Protein AF-A0A2E8B6B1-F1 (afdb_monomer)

Sequence (152 aa):
MATFRFRLESALKVRQEKRDLRRKELARAYEDEKTLEHEKQKLHQQRLKLKSHVQQRVQPGSIDAHVLLSARQHDLLLQSEQQLLDSKAQQLQEEIERRRNALREADSKVQMLEKLEQRQRLQHRRRLTKREVQMLDDMTASRQNNLITDSR

Solvent-accessible surface area (backbone atoms only — not comparable to full-atom values): 8345 Å² total; per-residue (Å²): 132,90,78,90,76,66,92,55,51,70,59,47,52,57,39,48,52,53,30,52,50,38,51,51,54,46,52,50,50,52,54,52,49,54,50,52,52,51,51,52,51,51,51,52,51,50,52,52,52,52,53,51,52,51,57,73,63,53,48,97,93,52,77,58,64,67,62,54,51,54,50,50,55,50,51,52,52,53,49,54,51,49,52,51,54,50,52,52,49,53,55,48,50,54,48,47,52,53,43,51,53,54,32,54,54,34,49,52,58,40,51,53,48,53,52,50,48,53,51,51,53,51,52,50,51,52,52,50,53,52,52,54,50,52,54,51,52,53,51,52,53,53,52,53,52,51,57,60,59,73,72,109

Foldseek 3Di:
DDDDDDPCPVVLVVLVVVLVVLVVVLVVLVVVLVVLVVVLVVLVVVLVVLVVVLVVQDDPPDDDPVSVVVSVVVVVVSVVVNVVSVVVNVVSVVVSVVSVVVSVVSVVVSVVSVVVSVVSVVVVVVVVVVVVVVVVVVVVVVVVVVVVVVVD

Secondary structure (DSSP, 8-state):
-PPP--TTHHHHHHHHHHHHHHHHHHHHHHHHHHHHHHHHHHHHHHHHHHHHHHHHH-BTTB--HHHHHHHHHHHHHHHHHHHHHHHHHHHHHHHHHHHHHHHHHHHHHHHHHHHHHHHHHHHHHHHHHHHHHHHHHHHHHHHHHHHHHTT-

Mean predicted aligned error: 9.03 Å

Nearest PDB structures (foldseek):
  7n6g-assembly1_3I  TM=6.646E-01  e=1.933E+00  Chlamydomonas reinhardtii
  5xg2-assembly1_A  TM=5.130E-01  e=1.060E+00  Pyrococcus yayanosii CH1
  8i7o-assembly1_B3  TM=6.245E-01  e=3.128E+00  Mus musculus
  6z6o-assembly1_D  TM=4.734E-01  e=1.714E+00  Saccharomyces cerevisiae S288C

pLDDT: mean 88.0, std 10.45, range [45.81, 96.25]

Structure (mmCIF, N/CA/C/O backbone):
data_AF-A0A2E8B6B1-F1
#
_entry.id   AF-A0A2E8B6B1-F1
#
loop_
_atom_site.group_PDB
_atom_site.id
_atom_site.type_symbol
_atom_site.label_atom_id
_atom_site.label_alt_id
_atom_site.label_comp_id
_atom_site.label_asym_id
_atom_site.label_entity_id
_atom_site.label_seq_id
_atom_site.pdbx_PDB_ins_code
_atom_site.Cartn_x
_atom_site.Cartn_y
_atom_site.Cartn_z
_atom_site.occupancy
_atom_site.B_iso_or_equiv
_atom_site.auth_seq_id
_atom_site.auth_comp_id
_atom_site.auth_asym_id
_atom_site.auth_atom_id
_atom_site.pdbx_PDB_model_num
ATOM 1 N N . MET A 1 1 ? 31.747 -11.085 -33.204 1.00 55.12 1 MET A N 1
ATOM 2 C CA . MET A 1 1 ? 30.374 -10.550 -33.362 1.00 55.12 1 MET A CA 1
ATOM 3 C C . MET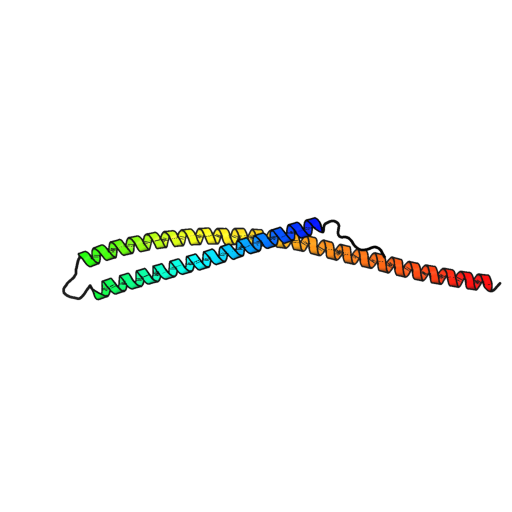 A 1 1 ? 30.121 -9.513 -32.282 1.00 55.12 1 MET A C 1
ATOM 5 O O . MET A 1 1 ? 30.427 -9.790 -31.132 1.00 55.12 1 MET A O 1
ATOM 9 N N . ALA A 1 2 ? 29.666 -8.307 -32.630 1.00 65.62 2 ALA A N 1
ATOM 10 C CA . ALA A 1 2 ? 29.508 -7.233 -31.647 1.00 65.62 2 ALA A CA 1
ATOM 11 C C . ALA A 1 2 ? 28.373 -7.554 -30.657 1.00 65.62 2 ALA A C 1
ATOM 13 O O . ALA A 1 2 ? 27.244 -7.811 -31.072 1.00 65.62 2 ALA A O 1
ATOM 14 N N . THR A 1 3 ? 28.665 -7.545 -29.356 1.00 79.25 3 THR A N 1
ATOM 15 C CA . THR A 1 3 ? 27.676 -7.788 -28.297 1.00 79.25 3 THR A CA 1
ATOM 16 C C . THR A 1 3 ? 26.759 -6.573 -28.142 1.00 79.25 3 THR A C 1
ATOM 18 O O . THR A 1 3 ? 27.233 -5.442 -28.032 1.00 79.25 3 THR A O 1
ATOM 21 N N . PHE A 1 4 ? 25.442 -6.789 -28.113 1.00 84.00 4 PHE A N 1
ATOM 22 C CA . PHE A 1 4 ? 24.476 -5.717 -27.861 1.00 84.00 4 PHE A CA 1
ATOM 23 C C . PHE A 1 4 ? 24.631 -5.184 -26.429 1.00 84.00 4 PHE A C 1
ATOM 25 O O . PHE A 1 4 ? 24.627 -5.965 -25.481 1.00 84.00 4 PHE A O 1
ATOM 32 N N . ARG A 1 5 ? 24.733 -3.860 -26.270 1.00 84.88 5 ARG A N 1
ATOM 33 C CA . ARG A 1 5 ? 24.731 -3.182 -24.966 1.00 84.88 5 ARG A CA 1
ATOM 34 C C . ARG A 1 5 ? 23.649 -2.113 -24.945 1.00 84.88 5 ARG A C 1
ATOM 36 O O . ARG A 1 5 ? 23.657 -1.209 -25.784 1.00 84.88 5 ARG A O 1
ATOM 43 N N . PHE A 1 6 ? 22.742 -2.200 -23.979 1.00 88.88 6 PHE A N 1
ATOM 44 C CA . PHE A 1 6 ? 21.703 -1.199 -23.789 1.00 88.88 6 PHE A CA 1
ATOM 45 C C . PHE A 1 6 ? 22.249 -0.033 -22.961 1.00 88.88 6 PHE A C 1
ATOM 47 O O . PHE A 1 6 ? 22.589 -0.180 -21.793 1.00 88.88 6 PHE A O 1
ATOM 54 N N . ARG A 1 7 ? 22.332 1.160 -23.561 1.00 88.88 7 ARG A N 1
ATOM 55 C CA . ARG A 1 7 ? 22.944 2.338 -22.912 1.00 88.88 7 ARG A CA 1
ATOM 56 C C . ARG A 1 7 ? 22.214 2.802 -21.646 1.00 88.88 7 ARG A C 1
ATOM 58 O O . ARG A 1 7 ? 22.805 3.506 -20.839 1.00 88.88 7 ARG A O 1
ATOM 65 N N . LEU A 1 8 ? 20.945 2.427 -21.483 1.00 92.00 8 LEU A N 1
ATOM 66 C CA . LEU A 1 8 ? 20.109 2.808 -20.342 1.00 92.00 8 LEU A CA 1
ATOM 67 C C . LEU A 1 8 ? 19.899 1.653 -19.352 1.00 92.00 8 LEU A C 1
ATOM 69 O O . LEU A 1 8 ? 18.980 1.713 -18.540 1.00 92.00 8 LEU A O 1
ATOM 73 N N . GLU A 1 9 ? 20.738 0.615 -19.387 1.00 90.88 9 GLU A N 1
ATOM 74 C CA . GLU A 1 9 ? 20.619 -0.540 -18.487 1.00 90.88 9 GLU A CA 1
ATOM 75 C C . GLU A 1 9 ? 20.689 -0.134 -17.007 1.00 90.88 9 GLU A C 1
ATOM 77 O O . GLU A 1 9 ? 19.837 -0.530 -16.214 1.00 90.88 9 GLU A O 1
ATOM 82 N N . SER A 1 10 ? 21.638 0.729 -16.629 1.00 91.69 10 SER A N 1
ATOM 83 C CA . SER A 1 10 ? 21.743 1.229 -15.250 1.00 91.69 10 SER A CA 1
ATOM 84 C C . SER A 1 10 ? 20.498 2.014 -14.827 1.00 91.69 10 SER A C 1
ATOM 86 O O . SER A 1 10 ? 20.021 1.877 -13.704 1.00 91.69 10 SER A O 1
ATOM 88 N N . ALA A 1 11 ? 19.926 2.805 -15.741 1.00 91.81 11 ALA A N 1
ATOM 89 C CA . ALA A 1 11 ? 18.695 3.542 -15.476 1.00 91.81 11 ALA A CA 1
ATOM 90 C C . ALA A 1 11 ? 17.491 2.599 -15.318 1.00 91.81 11 ALA A C 1
ATOM 92 O O . ALA A 1 11 ? 16.642 2.844 -14.462 1.00 91.81 11 ALA A O 1
ATOM 93 N N . LEU A 1 12 ? 17.425 1.518 -16.102 1.00 92.44 12 LEU A N 1
ATOM 94 C CA . LEU A 1 12 ? 16.396 0.486 -15.977 1.00 92.44 12 LEU A CA 1
ATOM 95 C C . LEU A 1 12 ? 16.474 -0.214 -14.613 1.00 92.44 12 LEU A C 1
ATOM 97 O O . LEU A 1 12 ? 15.452 -0.297 -13.933 1.00 92.44 12 LEU A O 1
ATOM 101 N N . LYS A 1 13 ? 17.673 -0.618 -14.171 1.00 93.75 13 LYS A N 1
ATOM 102 C CA . LYS A 1 13 ? 17.885 -1.253 -12.855 1.00 93.75 13 LYS A CA 1
ATOM 103 C C . LYS A 1 13 ? 17.408 -0.367 -11.705 1.00 93.75 13 LYS A C 1
ATOM 105 O O . LYS A 1 13 ? 16.561 -0.782 -10.923 1.00 93.75 13 LYS A O 1
ATOM 110 N N . VAL A 1 14 ? 17.828 0.900 -11.678 1.00 94.69 14 VAL A N 1
ATOM 111 C CA . VAL A 1 14 ? 17.388 1.863 -10.647 1.00 94.69 14 VAL A CA 1
ATOM 112 C C . VAL A 1 14 ? 15.864 2.045 -10.650 1.00 94.69 14 VAL A C 1
ATOM 114 O O . VAL A 1 14 ? 15.241 2.242 -9.606 1.00 94.69 14 VAL A O 1
ATOM 117 N N . ARG A 1 15 ? 15.219 2.006 -11.822 1.00 93.06 15 ARG A N 1
ATOM 118 C CA . ARG A 1 15 ? 13.755 2.122 -11.926 1.00 93.06 15 ARG A CA 1
ATOM 119 C C . ARG A 1 15 ? 13.044 0.863 -11.428 1.00 93.06 15 ARG A C 1
ATOM 121 O O . ARG A 1 15 ? 12.016 0.999 -10.768 1.00 93.06 15 ARG A O 1
ATOM 128 N N . GLN A 1 16 ? 13.588 -0.319 -11.708 1.00 93.94 16 GLN A N 1
ATOM 129 C CA . GLN A 1 16 ? 13.080 -1.594 -11.198 1.00 93.94 16 GLN A CA 1
ATOM 130 C C . GLN A 1 16 ? 13.191 -1.658 -9.671 1.00 93.94 16 GLN A C 1
ATOM 132 O O . GLN A 1 16 ? 12.197 -1.937 -9.010 1.00 93.94 16 GLN A O 1
ATOM 137 N N . GLU A 1 17 ? 14.331 -1.266 -9.103 1.00 94.75 17 GLU A N 1
ATOM 138 C CA . GLU A 1 17 ? 14.512 -1.178 -7.648 1.00 94.75 17 GLU A CA 1
ATOM 139 C C . GLU A 1 17 ? 13.506 -0.220 -7.000 1.00 94.75 17 GLU A C 1
ATOM 141 O O . GLU A 1 17 ? 12.874 -0.554 -5.998 1.00 94.75 17 GLU A O 1
ATOM 146 N N . LYS A 1 18 ? 13.291 0.961 -7.599 1.00 92.81 18 LYS A N 1
ATOM 147 C CA . LYS A 1 18 ? 12.283 1.919 -7.117 1.00 92.81 18 LYS A CA 1
ATOM 148 C C . LYS A 1 18 ? 10.873 1.338 -7.160 1.00 92.81 18 LYS A C 1
ATOM 150 O O . LYS A 1 18 ? 10.120 1.523 -6.209 1.00 92.81 18 LYS A O 1
ATOM 155 N N . ARG A 1 19 ? 10.502 0.644 -8.239 1.00 95.25 19 ARG A N 1
ATOM 156 C CA . ARG A 1 19 ? 9.214 -0.058 -8.342 1.00 95.25 19 ARG A CA 1
ATOM 157 C C . ARG A 1 19 ? 9.084 -1.107 -7.240 1.00 95.25 19 ARG A C 1
ATOM 159 O O . ARG A 1 19 ? 8.053 -1.163 -6.577 1.00 95.25 19 ARG A O 1
ATOM 166 N N . ASP A 1 20 ? 10.118 -1.907 -7.024 1.00 95.94 20 ASP A N 1
ATOM 167 C CA . ASP A 1 20 ? 10.093 -2.988 -6.041 1.00 95.94 20 ASP A CA 1
ATOM 168 C C . ASP A 1 20 ? 10.016 -2.442 -4.607 1.00 95.94 20 ASP A C 1
ATOM 170 O O . ASP A 1 20 ? 9.294 -2.996 -3.777 1.00 95.94 20 ASP A O 1
ATOM 174 N N . LEU A 1 21 ? 10.654 -1.301 -4.326 1.00 94.50 21 LEU A N 1
ATOM 175 C CA . LEU A 1 21 ? 10.472 -0.571 -3.070 1.00 94.50 21 LEU A CA 1
ATOM 176 C C . LEU A 1 21 ? 9.011 -0.133 -2.884 1.00 94.50 21 LEU A C 1
ATOM 178 O O . LEU A 1 21 ? 8.427 -0.410 -1.839 1.00 94.50 21 LEU A O 1
ATOM 182 N N . ARG A 1 22 ? 8.386 0.467 -3.908 1.00 93.62 22 ARG A N 1
ATOM 183 C CA . ARG A 1 22 ? 6.965 0.865 -3.847 1.00 93.62 22 ARG A CA 1
ATOM 184 C C . ARG A 1 22 ? 6.029 -0.325 -3.649 1.00 93.62 22 ARG A C 1
ATOM 186 O O . ARG A 1 22 ? 5.047 -0.207 -2.923 1.00 93.62 22 ARG A O 1
ATOM 193 N N . ARG A 1 23 ? 6.338 -1.483 -4.243 1.00 95.06 23 ARG A N 1
ATOM 194 C CA . ARG A 1 23 ? 5.585 -2.727 -4.004 1.00 95.06 23 ARG A CA 1
ATOM 195 C C . ARG A 1 23 ? 5.671 -3.163 -2.545 1.00 95.06 23 ARG A C 1
ATOM 197 O O . ARG A 1 23 ? 4.647 -3.516 -1.971 1.00 95.06 23 ARG A O 1
ATOM 204 N N . LYS A 1 24 ? 6.861 -3.102 -1.939 1.00 96.25 24 LYS A N 1
ATOM 205 C CA . LYS A 1 24 ? 7.053 -3.428 -0.516 1.00 96.25 24 LYS A CA 1
ATOM 206 C C . LYS A 1 24 ? 6.307 -2.458 0.401 1.00 96.25 24 LYS A C 1
ATOM 208 O O . LYS A 1 24 ? 5.662 -2.898 1.343 1.00 96.25 24 LYS A O 1
ATOM 213 N N . GLU A 1 25 ? 6.367 -1.158 0.121 1.00 93.25 25 GLU A N 1
ATOM 214 C CA . GLU A 1 25 ? 5.626 -0.139 0.880 1.00 93.25 25 GLU A CA 1
ATOM 215 C C . GLU A 1 25 ? 4.110 -0.352 0.797 1.00 93.25 25 GLU A C 1
ATOM 217 O O . GLU A 1 25 ? 3.417 -0.263 1.806 1.00 93.25 25 GLU A O 1
ATOM 222 N N . LEU A 1 26 ? 3.594 -0.673 -0.394 1.00 95.56 26 LEU A N 1
ATOM 223 C CA . LEU A 1 26 ? 2.178 -0.974 -0.580 1.00 95.56 26 LEU A CA 1
ATOM 224 C C . LEU A 1 26 ? 1.767 -2.264 0.146 1.00 95.56 26 LEU A C 1
ATOM 226 O O . LEU A 1 26 ? 0.701 -2.306 0.747 1.00 95.56 26 LEU A O 1
ATOM 230 N N . ALA A 1 27 ? 2.612 -3.298 0.121 1.00 95.75 27 ALA A N 1
ATOM 231 C CA . ALA A 1 27 ? 2.356 -4.539 0.846 1.00 95.75 27 ALA A CA 1
ATOM 232 C C . ALA A 1 27 ? 2.251 -4.305 2.361 1.00 95.75 27 ALA A C 1
ATOM 234 O O . ALA A 1 27 ? 1.288 -4.758 2.970 1.00 95.75 27 ALA A O 1
ATOM 235 N N . ARG A 1 28 ? 3.176 -3.525 2.940 1.00 94.94 28 ARG A N 1
ATOM 236 C CA . ARG A 1 28 ? 3.121 -3.128 4.358 1.00 94.94 28 ARG A CA 1
ATOM 237 C C . ARG A 1 28 ? 1.831 -2.383 4.695 1.00 94.94 28 ARG A C 1
ATOM 239 O O . ARG A 1 28 ? 1.185 -2.702 5.678 1.00 94.94 28 ARG A O 1
ATOM 246 N N . ALA A 1 29 ? 1.401 -1.469 3.823 1.00 94.69 29 ALA A N 1
ATOM 247 C CA . ALA A 1 29 ? 0.140 -0.748 3.996 1.00 94.69 29 ALA A CA 1
ATOM 248 C C . ALA A 1 29 ? -1.074 -1.689 4.133 1.00 94.69 29 ALA A C 1
ATOM 250 O O . ALA A 1 29 ? -1.960 -1.440 4.944 1.00 94.69 29 ALA A O 1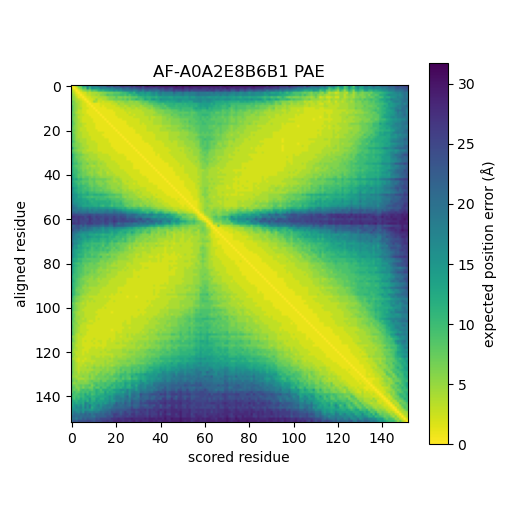
ATOM 251 N N . TYR A 1 30 ? -1.110 -2.783 3.362 1.00 94.38 30 TYR A N 1
ATOM 252 C CA . TYR A 1 30 ? -2.169 -3.792 3.485 1.00 94.38 30 TYR A CA 1
ATOM 253 C C . TYR A 1 30 ? -2.062 -4.635 4.749 1.00 94.38 30 TYR A C 1
ATOM 255 O O . TYR A 1 30 ? -3.075 -5.101 5.264 1.00 94.38 30 TYR A O 1
ATOM 263 N N . GLU A 1 31 ? -0.851 -4.894 5.232 1.00 96.25 31 GLU A N 1
ATOM 264 C CA . GLU A 1 31 ? -0.656 -5.580 6.510 1.00 96.25 31 GLU A CA 1
ATOM 265 C C . GLU A 1 31 ? -1.174 -4.716 7.667 1.00 96.25 31 GLU A C 1
ATOM 267 O O . GLU A 1 31 ? -1.894 -5.218 8.536 1.00 96.25 31 GLU A O 1
ATOM 272 N N . ASP A 1 32 ? -0.906 -3.410 7.619 1.00 94.00 32 ASP A N 1
ATOM 273 C CA . ASP A 1 32 ? -1.434 -2.436 8.574 1.00 94.00 32 ASP A CA 1
ATOM 274 C C . ASP A 1 32 ? -2.973 -2.375 8.510 1.00 94.00 32 ASP A C 1
ATOM 276 O O . ASP A 1 32 ? -3.637 -2.398 9.546 1.00 94.00 32 ASP A O 1
ATOM 280 N N . GLU A 1 33 ? -3.560 -2.392 7.306 1.00 94.75 33 GLU A N 1
ATOM 281 C CA . GLU A 1 33 ? -5.019 -2.388 7.106 1.00 94.75 33 GLU A CA 1
ATOM 282 C C . GLU A 1 33 ? -5.675 -3.626 7.723 1.00 94.75 33 GLU A C 1
ATOM 284 O O . GLU A 1 33 ? -6.662 -3.518 8.451 1.00 94.75 33 GLU A O 1
ATOM 289 N N . LYS A 1 34 ? -5.095 -4.809 7.496 1.00 95.44 34 LYS A N 1
ATOM 290 C CA . LYS A 1 34 ? -5.577 -6.057 8.103 1.00 95.44 34 LYS A CA 1
ATOM 291 C C . LYS A 1 34 ? -5.495 -6.024 9.624 1.00 95.44 34 LYS A C 1
ATOM 293 O O . LYS A 1 34 ? -6.387 -6.538 10.297 1.00 95.44 34 LYS A O 1
ATOM 298 N N . THR A 1 35 ? -4.425 -5.445 10.160 1.00 95.62 35 THR A N 1
ATOM 299 C CA . THR A 1 35 ? -4.239 -5.312 11.608 1.00 95.62 35 THR A CA 1
ATOM 300 C C . THR A 1 35 ? -5.310 -4.399 12.198 1.00 95.62 35 THR A C 1
ATOM 302 O O . THR A 1 35 ? -5.961 -4.768 13.175 1.00 95.62 35 THR A O 1
ATOM 305 N N . LEU A 1 36 ? -5.572 -3.265 11.549 1.00 94.94 36 LEU A N 1
ATOM 306 C CA . LEU A 1 36 ? -6.606 -2.322 11.961 1.00 94.94 36 LEU A CA 1
ATOM 307 C C . LEU A 1 36 ? -8.015 -2.930 11.883 1.00 94.94 36 LEU A C 1
ATOM 309 O O . LEU A 1 36 ? -8.827 -2.750 12.788 1.00 94.94 36 LEU A O 1
ATOM 313 N N . GLU A 1 37 ? -8.308 -3.693 10.831 1.00 94.06 37 GLU A N 1
ATOM 314 C CA . GLU A 1 37 ? -9.577 -4.412 10.694 1.00 94.06 37 GLU A CA 1
ATOM 315 C C . GLU A 1 37 ? -9.762 -5.442 11.820 1.00 94.06 37 GLU A C 1
ATOM 317 O O . GLU A 1 37 ? -10.839 -5.567 12.407 1.00 94.06 37 GLU A O 1
ATOM 322 N N . HIS A 1 38 ? -8.689 -6.135 12.202 1.00 95.38 38 HIS A N 1
ATOM 323 C CA . HIS A 1 38 ? -8.720 -7.057 13.330 1.00 95.38 38 HIS A CA 1
ATOM 324 C C . HIS A 1 38 ? -8.983 -6.347 14.672 1.00 95.38 38 HIS A C 1
ATOM 326 O O . HIS A 1 38 ? -9.719 -6.869 15.516 1.00 95.38 38 HIS A O 1
ATOM 332 N N . GLU A 1 39 ? -8.429 -5.150 14.879 1.00 94.06 39 GLU A N 1
ATOM 333 C CA . GLU A 1 39 ? -8.722 -4.314 16.052 1.00 94.06 39 GLU A CA 1
ATOM 334 C C . GLU A 1 39 ? -10.193 -3.882 16.093 1.00 94.06 39 GLU A C 1
ATOM 336 O O . GLU A 1 39 ? -10.850 -4.037 17.127 1.00 94.06 39 GLU A O 1
ATOM 341 N N . LYS A 1 40 ? -10.756 -3.448 14.959 1.00 93.12 40 LYS A N 1
ATOM 342 C CA . LYS A 1 40 ? -12.187 -3.114 14.854 1.00 93.12 40 LYS A CA 1
ATOM 343 C C . LYS A 1 40 ? -13.081 -4.301 15.199 1.00 93.12 40 LYS A C 1
ATOM 345 O O . LYS A 1 40 ? -14.056 -4.156 15.937 1.00 93.12 40 LYS A O 1
ATOM 350 N N . GLN A 1 41 ? -12.737 -5.494 14.722 1.00 94.31 41 GLN A N 1
ATOM 351 C CA . GLN A 1 41 ? -13.482 -6.713 15.040 1.00 94.31 41 GLN A CA 1
ATOM 352 C C . GLN A 1 41 ? -13.424 -7.054 16.532 1.00 94.31 41 GLN A C 1
ATOM 354 O O . GLN A 1 41 ? -14.447 -7.416 17.119 1.00 94.31 41 GLN A O 1
ATOM 359 N N . LYS A 1 42 ? -12.259 -6.900 17.175 1.00 94.69 42 LYS A N 1
ATOM 360 C CA . LYS A 1 42 ? -12.123 -7.075 18.630 1.00 94.69 42 LYS A CA 1
ATOM 361 C C . LYS A 1 42 ? -13.004 -6.096 19.397 1.00 94.69 42 LYS A C 1
ATOM 363 O O . LYS A 1 42 ? -13.716 -6.519 20.309 1.00 94.69 42 LYS A O 1
ATOM 368 N N . LEU A 1 43 ? -13.003 -4.825 19.008 1.00 94.00 43 LEU A N 1
ATOM 369 C CA . LEU A 1 43 ? -13.831 -3.807 19.646 1.00 94.00 43 LEU A CA 1
ATOM 370 C C . LEU A 1 43 ? -15.323 -4.102 19.458 1.00 94.00 43 LEU A C 1
ATOM 372 O O . LEU A 1 43 ? -16.107 -4.038 20.408 1.00 94.00 43 LEU A O 1
ATOM 376 N N . HIS A 1 44 ? -15.725 -4.528 18.260 1.00 91.88 44 HIS A N 1
ATOM 377 C CA . HIS A 1 44 ? -17.096 -4.957 18.000 1.00 91.88 44 HIS A CA 1
ATOM 378 C C . HIS A 1 44 ? -17.517 -6.114 18.922 1.00 91.88 44 HIS A C 1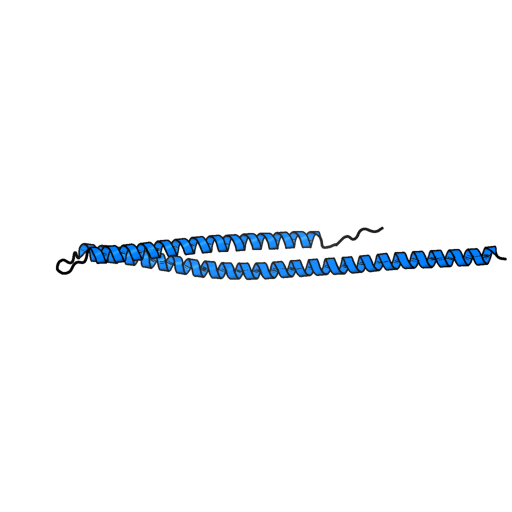
ATOM 380 O O . HIS A 1 44 ? -18.582 -6.066 19.545 1.00 91.88 44 HIS A O 1
ATOM 386 N N . GLN A 1 45 ? -16.657 -7.122 19.090 1.00 93.44 45 GLN A N 1
ATOM 387 C CA . GLN A 1 45 ? -16.904 -8.223 20.022 1.00 93.44 45 GLN A CA 1
ATOM 388 C C . GLN A 1 45 ? -17.000 -7.750 21.480 1.00 93.44 45 GLN A C 1
ATOM 390 O O . GLN A 1 45 ? -17.848 -8.243 22.224 1.00 93.44 45 GLN A O 1
ATOM 395 N N . GLN A 1 46 ? -16.170 -6.794 21.906 1.00 92.19 46 GLN A N 1
ATOM 396 C CA . GLN A 1 46 ? -16.250 -6.209 23.250 1.00 92.19 46 GLN A CA 1
ATOM 397 C C . GLN A 1 46 ? -17.590 -5.499 23.481 1.00 92.19 46 GLN A C 1
ATOM 399 O O . GLN A 1 46 ? -18.215 -5.701 24.524 1.00 92.19 46 GLN A O 1
ATOM 404 N N . ARG A 1 47 ? -18.089 -4.747 22.492 1.00 90.44 47 ARG A N 1
ATOM 405 C CA . ARG A 1 47 ? -19.406 -4.093 22.571 1.00 90.44 47 ARG A CA 1
ATOM 406 C C . ARG A 1 47 ? -20.551 -5.098 22.673 1.00 90.44 47 ARG A C 1
ATOM 408 O O . ARG A 1 47 ? -21.459 -4.907 23.483 1.00 90.44 47 ARG A O 1
ATOM 415 N N . LEU A 1 48 ? -20.501 -6.189 21.906 1.00 91.19 48 LEU A N 1
ATOM 416 C CA . LEU A 1 48 ? -21.493 -7.266 22.003 1.00 91.19 48 LEU A CA 1
ATOM 417 C C . LEU A 1 48 ? -21.492 -7.912 23.395 1.00 91.19 48 LEU A C 1
ATOM 419 O O . LEU A 1 48 ? -22.560 -8.089 23.980 1.00 91.19 48 LEU A O 1
ATOM 423 N N . LYS A 1 49 ? -20.305 -8.189 23.954 1.00 91.56 49 LYS A N 1
ATOM 424 C CA . LYS A 1 49 ? -20.154 -8.734 25.315 1.00 91.56 49 LYS A CA 1
ATOM 425 C C . LYS A 1 49 ? -20.701 -7.788 26.382 1.00 91.56 49 LYS A C 1
ATOM 427 O O . LYS A 1 49 ? -21.374 -8.237 27.309 1.00 91.56 49 LYS A O 1
ATOM 432 N N . LEU A 1 50 ? -20.445 -6.486 26.251 1.00 89.12 50 LEU A N 1
ATOM 433 C CA . LEU A 1 50 ? -20.982 -5.479 27.166 1.00 89.12 50 LEU A CA 1
ATOM 434 C C . LEU A 1 50 ? -22.514 -5.473 27.125 1.00 89.12 50 LEU A C 1
ATOM 436 O O . LEU A 1 50 ? -23.161 -5.543 28.169 1.00 89.12 50 LEU A O 1
ATOM 440 N N . LYS A 1 51 ? -23.098 -5.471 25.922 1.00 88.25 51 LYS A N 1
ATOM 441 C CA . LYS A 1 51 ? -24.553 -5.497 25.733 1.00 88.25 51 LYS A CA 1
ATOM 442 C C . LYS A 1 51 ? -25.188 -6.750 26.341 1.00 88.25 51 LYS A C 1
ATOM 444 O O . LYS A 1 51 ? -26.181 -6.630 27.054 1.00 88.25 51 LYS A O 1
ATOM 449 N N . SER A 1 52 ? -24.607 -7.930 26.112 1.00 87.94 52 SER A N 1
ATOM 450 C CA . SER A 1 52 ? -25.108 -9.171 26.714 1.00 87.94 52 SER A CA 1
ATOM 451 C C . SER A 1 52 ? -24.988 -9.160 28.238 1.00 87.94 52 SER A C 1
ATOM 453 O O . SER A 1 52 ? -25.894 -9.624 28.924 1.00 87.94 52 SER A O 1
ATOM 455 N N . HIS A 1 53 ? -23.905 -8.594 28.784 1.00 86.75 53 HIS A N 1
ATOM 456 C CA . HIS A 1 53 ? -23.708 -8.511 30.230 1.00 86.75 53 HIS A CA 1
ATOM 457 C C . HIS A 1 53 ? -24.760 -7.628 30.909 1.00 86.75 53 HIS A C 1
ATOM 459 O O . HIS A 1 53 ? -25.309 -8.002 31.944 1.00 86.75 53 HIS A O 1
ATOM 465 N N . VAL A 1 54 ? -25.090 -6.486 30.299 1.00 86.06 54 VAL A N 1
ATOM 466 C CA . VAL A 1 54 ? -26.166 -5.606 30.780 1.00 86.06 54 VAL A CA 1
ATOM 467 C C . VAL A 1 54 ? -27.512 -6.319 30.723 1.00 86.06 54 VAL A C 1
ATOM 469 O O . VAL A 1 54 ? -28.239 -6.319 31.710 1.00 86.06 54 VAL A O 1
ATOM 472 N N . GLN A 1 55 ? -27.829 -6.975 29.603 1.00 84.56 55 GLN A N 1
ATOM 473 C CA . GLN A 1 55 ? -29.094 -7.701 29.443 1.00 84.56 55 GLN A CA 1
ATOM 474 C C . GLN A 1 55 ? -29.276 -8.816 30.481 1.00 84.56 55 GLN A C 1
ATOM 476 O O . GLN A 1 55 ? -30.382 -9.010 30.968 1.00 84.56 55 GLN A O 1
ATOM 481 N N . GLN A 1 56 ? -28.207 -9.522 30.855 1.00 84.25 56 GLN A N 1
ATOM 482 C CA . GLN A 1 56 ? -28.267 -10.568 31.883 1.00 84.25 56 GLN A CA 1
ATOM 483 C C . GLN A 1 56 ? -28.520 -10.020 33.294 1.00 84.25 56 GLN A C 1
ATOM 485 O O . GLN A 1 56 ? -29.120 -10.711 34.115 1.00 84.25 56 GLN A O 1
ATOM 490 N N . ARG A 1 57 ? -28.045 -8.804 33.591 1.00 80.56 57 ARG A N 1
ATOM 491 C CA . ARG A 1 57 ? -28.166 -8.189 34.923 1.00 80.56 57 ARG A CA 1
ATOM 492 C C . ARG A 1 57 ? -29.420 -7.342 35.109 1.00 80.56 57 ARG A C 1
ATOM 494 O O . ARG A 1 57 ? -29.792 -7.069 36.243 1.00 80.56 57 ARG A O 1
ATOM 501 N N . VAL A 1 58 ? -30.072 -6.937 34.023 1.00 76.25 58 VAL A N 1
ATOM 502 C CA . VAL A 1 58 ? -31.352 -6.226 34.063 1.00 76.25 58 VAL A CA 1
ATOM 503 C C . VAL A 1 58 ? -32.474 -7.261 33.982 1.00 76.25 58 VAL A C 1
ATOM 505 O O . VAL A 1 58 ? -32.878 -7.669 32.896 1.00 76.25 58 VAL A O 1
ATOM 508 N N . GLN A 1 59 ? -32.960 -7.713 35.140 1.00 69.06 59 GLN A N 1
ATOM 509 C CA . GLN A 1 59 ? -34.141 -8.575 35.236 1.00 69.06 59 GLN A CA 1
ATOM 510 C C . GLN A 1 59 ? -35.397 -7.752 35.570 1.00 69.06 59 GLN A C 1
ATOM 512 O O . GLN A 1 59 ? -35.294 -6.710 36.227 1.00 69.06 59 GLN A O 1
ATOM 517 N N . PRO A 1 60 ? -36.599 -8.195 35.155 1.00 65.38 60 PRO A N 1
ATOM 518 C CA . PRO A 1 60 ? -37.842 -7.536 35.543 1.00 65.38 60 PRO A CA 1
ATOM 519 C C . PRO A 1 60 ? -37.986 -7.532 37.074 1.00 65.38 60 PRO A C 1
ATOM 521 O O . PRO A 1 60 ? -38.000 -8.589 37.695 1.00 65.38 60 PRO A O 1
ATOM 524 N N . GLY A 1 61 ? -38.086 -6.345 37.682 1.00 67.56 61 GLY A N 1
ATOM 525 C CA . GLY A 1 61 ? -38.332 -6.172 39.123 1.00 67.56 61 GLY A CA 1
ATOM 526 C C . GLY A 1 61 ? -37.148 -5.663 39.956 1.00 67.56 61 GLY A C 1
ATOM 527 O O . GLY A 1 61 ? -37.365 -5.220 41.079 1.00 67.56 61 GLY A O 1
ATOM 528 N N . SER A 1 62 ? -35.922 -5.651 39.422 1.00 63.78 62 SER A N 1
ATOM 529 C CA . SER A 1 62 ? -34.743 -5.082 40.093 1.00 63.78 62 SER A CA 1
ATOM 530 C C . SER A 1 62 ? -33.783 -4.506 39.053 1.00 63.78 62 SER A C 1
ATOM 532 O O . SER A 1 62 ? -33.126 -5.240 38.315 1.00 63.78 62 SER A O 1
ATOM 534 N N . ILE A 1 63 ? -33.741 -3.176 38.955 1.00 69.19 63 ILE A N 1
ATOM 535 C CA . ILE A 1 63 ? -32.800 -2.463 38.089 1.00 69.19 63 ILE A CA 1
ATOM 536 C C . ILE A 1 63 ? -31.694 -1.902 38.972 1.00 69.19 63 ILE A C 1
ATOM 538 O O . ILE A 1 63 ? -31.916 -0.966 39.738 1.00 69.19 63 ILE A O 1
ATOM 542 N N . ASP A 1 64 ? -30.488 -2.445 38.829 1.00 77.50 64 ASP A N 1
ATOM 543 C CA . ASP A 1 64 ? -29.300 -1.855 39.432 1.00 77.50 64 ASP A CA 1
ATOM 544 C C . ASP A 1 64 ? -28.831 -0.659 38.584 1.00 77.50 64 ASP A C 1
ATOM 546 O O . ASP A 1 64 ? -28.204 -0.805 37.527 1.00 77.50 64 ASP A O 1
ATOM 550 N N . ALA A 1 65 ? -29.157 0.550 39.047 1.00 80.06 65 ALA A N 1
ATOM 551 C CA . ALA A 1 65 ? -28.765 1.800 38.402 1.00 80.06 65 ALA A CA 1
ATOM 552 C C . ALA A 1 65 ? -27.237 1.944 38.265 1.00 80.06 65 ALA A C 1
ATOM 554 O O . ALA A 1 65 ? -26.763 2.558 37.305 1.00 80.06 65 ALA A O 1
ATOM 555 N N . HIS A 1 66 ? -26.455 1.343 39.169 1.00 83.62 66 HIS A N 1
ATOM 556 C CA . HIS A 1 66 ? -24.997 1.384 39.104 1.00 83.62 66 HIS A CA 1
ATOM 557 C C . HIS A 1 66 ? -24.469 0.559 37.921 1.00 83.62 66 HIS A C 1
ATOM 559 O O . HIS A 1 66 ? -23.520 0.978 37.251 1.00 83.62 66 HIS A O 1
ATOM 565 N N . VAL A 1 67 ? -25.084 -0.591 37.624 1.00 83.00 67 VAL A N 1
ATOM 566 C CA . VAL A 1 67 ? -24.728 -1.432 36.465 1.00 83.00 67 VAL A CA 1
ATOM 567 C C . VAL A 1 67 ? -25.061 -0.729 35.149 1.00 83.00 67 VAL A C 1
ATOM 569 O O . VAL A 1 67 ? -24.281 -0.790 34.199 1.00 83.00 67 VAL A O 1
ATOM 572 N N . LEU A 1 68 ? -26.192 -0.023 35.087 1.00 83.94 68 LEU A N 1
ATOM 573 C CA . LEU A 1 68 ? -26.558 0.755 33.902 1.00 83.94 68 LEU A CA 1
ATOM 574 C C . LEU A 1 68 ? -25.611 1.936 33.670 1.00 83.94 68 LEU A C 1
ATOM 576 O O . LEU A 1 68 ? -25.191 2.171 32.535 1.00 83.94 68 LEU A O 1
ATOM 580 N N . LEU A 1 69 ? -25.246 2.662 34.731 1.00 88.31 69 LEU A N 1
ATOM 581 C CA . LEU A 1 69 ? -24.347 3.808 34.625 1.00 88.31 69 LEU A CA 1
ATOM 582 C C . LEU A 1 69 ? -22.936 3.386 34.192 1.00 88.31 69 LEU A C 1
ATOM 584 O O . LEU A 1 69 ? -22.376 3.989 33.274 1.00 88.31 69 LEU A O 1
ATOM 588 N N . SER A 1 70 ? -22.382 2.330 34.795 1.00 86.94 70 SER A N 1
ATOM 589 C CA . SER A 1 70 ? -21.050 1.825 34.441 1.00 86.94 70 SER A CA 1
ATOM 590 C C . SER A 1 70 ? -21.008 1.280 33.012 1.00 86.94 70 SER A C 1
ATOM 592 O O . SER A 1 70 ? -20.071 1.565 32.264 1.00 86.94 70 SER A O 1
ATOM 594 N N . ALA A 1 71 ? -22.056 0.578 32.577 1.00 87.44 71 ALA A N 1
ATOM 595 C CA . ALA A 1 71 ? -22.160 0.113 31.202 1.00 87.44 71 ALA A CA 1
ATOM 596 C C . ALA A 1 71 ? -22.281 1.263 30.197 1.00 87.44 71 ALA A C 1
ATOM 598 O O . ALA A 1 71 ? -21.678 1.203 29.127 1.00 87.44 71 ALA A O 1
ATOM 599 N N . ARG A 1 72 ? -23.017 2.329 30.537 1.00 88.31 72 ARG A N 1
ATOM 600 C CA . ARG A 1 72 ? -23.122 3.519 29.687 1.00 88.31 72 ARG A CA 1
ATOM 601 C C . ARG A 1 72 ? -21.775 4.220 29.530 1.00 88.31 72 ARG A C 1
ATOM 603 O O . ARG A 1 72 ? -21.420 4.581 28.412 1.00 88.31 72 ARG A O 1
ATOM 610 N N . GLN A 1 73 ? -21.028 4.393 30.619 1.00 90.62 73 GLN A N 1
ATOM 611 C CA . GLN A 1 73 ? -19.681 4.970 30.575 1.00 90.62 73 GLN A CA 1
ATOM 612 C C . GLN A 1 73 ? -18.742 4.122 29.711 1.00 90.62 73 GLN A C 1
ATOM 614 O O . GLN A 1 73 ? -18.021 4.657 28.872 1.00 90.62 73 GLN A O 1
ATOM 619 N N . HIS A 1 74 ? -18.798 2.799 29.863 1.00 91.06 74 HIS A N 1
ATOM 620 C CA . HIS A 1 74 ? -17.965 1.893 29.084 1.00 91.06 74 HIS A CA 1
ATOM 621 C C . HIS A 1 74 ? -18.340 1.879 27.591 1.00 91.06 74 HIS A C 1
ATOM 623 O O . HIS A 1 74 ? -17.452 1.900 26.745 1.00 91.06 74 HIS A O 1
ATOM 629 N N . ASP A 1 75 ? -19.630 1.927 27.237 1.00 90.81 75 ASP A N 1
ATOM 630 C CA . ASP A 1 75 ? -20.055 2.042 25.832 1.00 90.81 75 ASP A CA 1
ATOM 63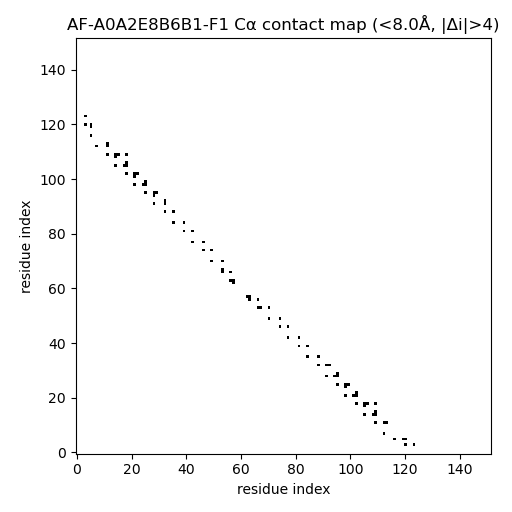1 C C . ASP A 1 75 ? -19.600 3.368 25.203 1.00 90.81 75 ASP A C 1
ATOM 633 O O . ASP A 1 75 ? -19.190 3.367 24.047 1.00 90.81 75 ASP A O 1
ATOM 637 N N . LEU A 1 76 ? -19.587 4.481 25.949 1.00 92.62 76 LEU A N 1
ATOM 638 C CA . LEU A 1 76 ? -19.050 5.754 25.447 1.00 92.62 76 LEU A CA 1
ATOM 639 C C . LEU A 1 76 ? -17.546 5.674 25.140 1.00 92.62 76 LEU A C 1
ATOM 641 O O . LEU A 1 76 ? -17.110 6.208 24.121 1.00 92.62 76 LEU A O 1
ATOM 645 N N . LEU A 1 77 ? -16.764 4.982 25.976 1.00 93.25 77 LEU A N 1
ATOM 646 C CA . LEU A 1 77 ? -15.340 4.739 25.716 1.00 93.25 77 LEU A CA 1
ATOM 647 C C . LEU A 1 77 ? -15.133 3.869 24.468 1.00 93.25 77 LEU A C 1
ATOM 649 O O . LEU A 1 77 ? -14.336 4.211 23.601 1.00 93.25 77 LEU A O 1
ATOM 653 N N . LEU A 1 78 ? -15.898 2.785 24.327 1.00 92.00 78 LEU A N 1
ATOM 654 C CA . LEU A 1 78 ? -15.811 1.922 23.144 1.00 92.00 78 LEU A CA 1
ATOM 655 C C . LEU A 1 78 ? -16.257 2.654 21.867 1.00 92.00 78 LEU A C 1
ATOM 657 O O . LEU A 1 78 ? -15.732 2.399 20.787 1.00 92.00 78 LEU A O 1
ATOM 661 N N . GLN A 1 79 ? -17.217 3.577 21.964 1.00 92.31 79 GLN A N 1
ATOM 662 C CA . GLN A 1 79 ? -17.636 4.406 20.833 1.00 92.31 79 GLN A CA 1
ATOM 663 C C . GLN A 1 79 ? -16.550 5.392 20.396 1.00 92.31 79 GLN A C 1
ATOM 665 O O . GLN A 1 79 ? -16.337 5.545 19.193 1.00 92.31 79 GLN A O 1
ATOM 670 N N . SER A 1 80 ? -15.860 6.048 21.333 1.00 93.94 80 SER A N 1
ATOM 671 C CA . SER A 1 80 ? -14.776 6.970 20.978 1.00 93.94 80 SER A CA 1
ATOM 672 C C . SER A 1 80 ? -13.588 6.230 20.359 1.00 93.94 80 SER A C 1
ATOM 674 O O . SER A 1 80 ? -13.018 6.691 19.370 1.00 93.94 80 SER A O 1
ATOM 676 N N . GLU A 1 81 ? -13.263 5.043 20.870 1.00 93.88 81 GLU A N 1
ATOM 677 C CA . GLU A 1 81 ? -12.220 4.187 20.307 1.00 93.88 81 GLU A CA 1
ATOM 678 C C . GLU A 1 81 ? -12.596 3.676 18.903 1.00 93.88 81 GLU A C 1
ATOM 680 O O . GLU A 1 81 ? -11.774 3.742 17.988 1.00 93.88 81 GLU A O 1
ATOM 685 N N . GLN A 1 82 ? -13.857 3.287 18.674 1.00 93.88 82 GLN A N 1
ATOM 686 C CA . GLN A 1 82 ? -14.357 2.945 17.336 1.00 93.88 82 GLN A CA 1
ATOM 687 C C . GLN A 1 82 ? -14.189 4.112 16.351 1.00 93.88 82 GLN A C 1
ATOM 689 O O . GLN A 1 82 ? -13.674 3.919 15.251 1.00 93.88 82 GLN A O 1
ATOM 694 N N . GLN A 1 83 ? -14.583 5.328 16.745 1.00 94.38 83 GLN A N 1
ATOM 695 C CA . GLN A 1 83 ? -14.444 6.519 15.899 1.00 94.38 83 GLN A CA 1
ATOM 696 C C . GLN A 1 83 ? -12.979 6.810 15.551 1.00 94.38 83 GLN A C 1
ATOM 698 O O . GLN A 1 83 ? -12.668 7.172 14.414 1.00 94.38 83 GLN A O 1
ATOM 703 N N . LEU A 1 84 ? -12.067 6.616 16.507 1.00 95.06 84 LEU A N 1
ATOM 704 C CA . LEU A 1 84 ? -10.634 6.762 16.275 1.00 95.06 84 LEU A CA 1
ATOM 705 C C . LEU A 1 84 ? -10.119 5.732 15.259 1.00 95.06 84 LEU A C 1
ATOM 707 O O . LEU A 1 84 ? -9.375 6.095 14.347 1.00 95.06 84 LEU A O 1
ATOM 711 N N . LEU A 1 85 ? -10.514 4.463 15.395 1.00 94.19 85 LEU A N 1
ATOM 712 C CA . LEU A 1 85 ? -10.139 3.399 14.457 1.00 94.19 85 LEU A CA 1
ATOM 713 C C . LEU A 1 85 ? -10.721 3.636 13.058 1.00 94.19 85 LEU A C 1
ATOM 715 O O . LEU A 1 85 ? -10.057 3.358 12.060 1.00 94.19 85 LEU A O 1
ATOM 719 N N . ASP A 1 86 ? -11.937 4.170 12.963 1.00 94.19 86 ASP A N 1
ATOM 720 C CA . ASP A 1 86 ? -12.560 4.515 11.685 1.00 94.19 86 ASP A CA 1
ATOM 721 C C . ASP A 1 86 ? -11.834 5.665 10.983 1.00 94.19 86 ASP A C 1
ATOM 723 O O . ASP A 1 86 ? -11.531 5.553 9.795 1.00 94.19 86 ASP A O 1
ATOM 727 N N . SER A 1 87 ? -11.457 6.709 11.724 1.00 95.50 87 SER A N 1
ATOM 728 C CA . SER A 1 87 ? -10.633 7.807 11.204 1.00 95.50 87 SER A CA 1
ATOM 729 C C . SER A 1 87 ? -9.266 7.314 10.712 1.00 95.50 87 SER A C 1
ATOM 731 O O . SER A 1 87 ? -8.859 7.608 9.586 1.00 95.50 87 SER A O 1
ATOM 733 N N . LYS A 1 88 ? -8.583 6.474 11.503 1.00 94.38 88 LYS A N 1
ATOM 734 C CA . LYS A 1 88 ? -7.315 5.844 11.095 1.00 94.38 88 LYS A CA 1
ATOM 735 C C . LYS A 1 88 ? -7.473 5.005 9.827 1.00 94.38 88 LYS A C 1
ATOM 737 O O . LYS A 1 88 ? -6.604 5.047 8.962 1.00 94.38 88 LYS A O 1
ATOM 742 N N . ALA A 1 89 ? -8.579 4.272 9.694 1.00 94.06 89 ALA A N 1
ATOM 743 C CA . ALA A 1 89 ? -8.831 3.439 8.521 1.00 94.06 89 ALA A CA 1
ATOM 744 C C . ALA A 1 89 ? -9.031 4.280 7.261 1.00 94.06 89 ALA A C 1
ATOM 746 O O . ALA A 1 89 ? -8.493 3.944 6.212 1.00 94.06 89 ALA A O 1
ATOM 747 N N . GLN A 1 90 ? -9.759 5.394 7.369 1.00 95.88 90 GLN A N 1
ATOM 748 C CA . GLN A 1 90 ? -9.924 6.332 6.260 1.00 95.88 90 GLN A CA 1
ATOM 749 C C . GLN A 1 90 ? -8.576 6.912 5.818 1.00 95.88 90 GLN A C 1
ATOM 751 O O . GLN A 1 90 ? -8.255 6.879 4.631 1.00 95.88 90 GLN A O 1
ATOM 756 N N . GLN A 1 91 ? -7.752 7.362 6.768 1.00 95.25 91 GLN A N 1
ATOM 757 C CA . GLN A 1 91 ? -6.413 7.885 6.477 1.00 95.25 91 GLN A CA 1
ATOM 758 C C . GLN A 1 91 ? -5.510 6.837 5.816 1.00 95.25 91 GLN A C 1
ATOM 760 O O . GLN A 1 91 ? -4.831 7.132 4.829 1.00 95.25 91 GLN A O 1
ATOM 765 N N . LEU A 1 92 ? -5.525 5.604 6.326 1.00 95.44 92 LEU A N 1
ATOM 766 C CA . LEU A 1 92 ? -4.743 4.509 5.765 1.00 95.44 92 LEU A CA 1
ATOM 767 C C . LEU A 1 92 ? -5.214 4.149 4.352 1.00 95.44 92 LEU A C 1
ATOM 769 O O . LEU A 1 92 ? -4.384 3.930 3.471 1.00 95.44 92 LEU A O 1
ATOM 773 N N . GLN A 1 93 ? -6.524 4.158 4.103 1.00 94.75 93 GLN A N 1
ATOM 774 C CA . GLN A 1 93 ? -7.078 3.887 2.781 1.00 94.75 93 GLN A CA 1
ATOM 775 C C . GLN A 1 93 ? -6.662 4.944 1.756 1.00 94.75 93 GLN A C 1
ATOM 777 O O . GLN A 1 93 ? -6.268 4.611 0.635 1.00 94.75 93 GLN A O 1
ATOM 782 N N . GLU A 1 94 ? -6.684 6.223 2.135 1.00 95.44 94 GLU A N 1
ATOM 783 C CA . GLU A 1 94 ? -6.154 7.289 1.285 1.00 95.44 94 GLU A CA 1
ATOM 784 C C . GLU A 1 94 ? -4.669 7.081 0.973 1.00 95.44 94 GLU A C 1
ATOM 786 O O . GLU A 1 94 ? -4.227 7.288 -0.161 1.00 95.44 94 GLU A O 1
ATOM 791 N N . GLU A 1 95 ? -3.882 6.662 1.963 1.00 94.88 95 GLU A N 1
ATOM 792 C CA . GLU A 1 95 ? -2.461 6.404 1.773 1.00 94.88 95 GLU A CA 1
ATOM 793 C C . GLU A 1 95 ? -2.206 5.194 0.862 1.00 94.88 95 GLU A C 1
ATOM 795 O O . GLU A 1 95 ? -1.345 5.260 -0.022 1.00 94.88 95 GLU A O 1
ATOM 800 N N . ILE A 1 96 ? -2.985 4.119 1.010 1.00 95.62 96 ILE A N 1
ATOM 801 C CA . ILE A 1 96 ? -2.963 2.952 0.120 1.00 95.62 96 ILE A CA 1
ATOM 802 C C . ILE A 1 96 ? -3.229 3.387 -1.320 1.00 95.62 96 ILE A C 1
ATOM 804 O O . ILE A 1 96 ? -2.474 3.011 -2.219 1.00 95.62 96 ILE A O 1
ATOM 808 N N . GLU A 1 97 ? -4.243 4.219 -1.560 1.00 95.94 97 GLU A N 1
ATOM 809 C CA . GLU A 1 97 ? -4.550 4.711 -2.906 1.00 95.94 97 GLU A CA 1
ATOM 810 C C . GLU A 1 97 ? -3.432 5.587 -3.483 1.00 95.94 97 GLU A C 1
ATOM 812 O O . GLU A 1 97 ? -3.033 5.423 -4.643 1.00 95.94 97 GLU A O 1
ATOM 817 N N . ARG A 1 98 ? -2.836 6.467 -2.671 1.00 95.12 98 ARG A N 1
ATOM 818 C CA . ARG A 1 98 ? -1.664 7.258 -3.086 1.00 95.12 98 ARG A CA 1
ATOM 819 C C . ARG A 1 98 ? -0.486 6.353 -3.458 1.00 95.12 98 ARG A C 1
ATOM 821 O O . ARG A 1 98 ? 0.133 6.549 -4.508 1.00 95.12 98 ARG A O 1
ATOM 828 N N . ARG A 1 99 ? -0.202 5.322 -2.655 1.00 94.31 99 ARG A N 1
ATOM 829 C CA . ARG A 1 99 ? 0.866 4.339 -2.916 1.00 94.31 99 ARG A CA 1
ATOM 830 C C . ARG A 1 99 ? 0.570 3.490 -4.158 1.00 94.31 99 ARG A C 1
ATOM 832 O O . ARG A 1 99 ? 1.475 3.270 -4.965 1.00 94.31 99 ARG A O 1
ATOM 839 N N . ARG A 1 100 ? -0.687 3.084 -4.380 1.00 95.44 100 ARG A N 1
ATOM 840 C CA . ARG A 1 100 ? -1.147 2.401 -5.607 1.00 95.44 100 ARG A CA 1
ATOM 841 C C . ARG A 1 100 ? -0.890 3.245 -6.853 1.00 95.44 100 ARG A C 1
ATOM 843 O O . ARG A 1 100 ? -0.363 2.730 -7.840 1.00 95.44 100 ARG A O 1
ATOM 850 N N . ASN A 1 101 ? -1.240 4.531 -6.818 1.00 95.62 101 ASN A N 1
ATOM 851 C CA . ASN A 1 101 ? -0.983 5.462 -7.920 1.00 95.62 101 ASN A CA 1
ATOM 852 C C . ASN A 1 101 ? 0.525 5.594 -8.197 1.00 95.62 101 ASN A C 1
ATOM 854 O O . ASN A 1 101 ? 0.960 5.443 -9.340 1.00 95.62 101 ASN A O 1
ATOM 858 N N . ALA A 1 102 ? 1.334 5.777 -7.150 1.00 92.75 102 ALA A N 1
ATOM 859 C CA . ALA A 1 102 ? 2.787 5.881 -7.275 1.00 92.75 102 ALA A CA 1
ATOM 860 C C . ALA A 1 102 ? 3.429 4.607 -7.857 1.00 92.75 102 ALA A C 1
ATOM 862 O O . ALA A 1 102 ? 4.356 4.689 -8.669 1.00 92.75 102 ALA A O 1
ATOM 863 N N . LEU A 1 103 ? 2.927 3.426 -7.478 1.00 95.31 103 LEU A N 1
ATOM 864 C CA . LEU A 1 103 ? 3.372 2.155 -8.044 1.00 95.31 103 LEU A CA 1
ATOM 865 C C . LEU A 1 103 ? 3.017 2.047 -9.532 1.00 95.31 103 LEU A C 1
ATOM 867 O O . LEU A 1 103 ? 3.889 1.711 -10.331 1.00 95.31 103 LEU A O 1
ATOM 871 N N . ARG A 1 104 ? 1.786 2.402 -9.923 1.00 95.81 104 ARG A N 1
ATOM 872 C CA . ARG A 1 104 ? 1.361 2.403 -11.334 1.00 95.81 104 ARG A CA 1
ATOM 873 C C . ARG A 1 104 ? 2.247 3.296 -12.201 1.00 95.81 104 ARG A C 1
ATOM 875 O O . ARG A 1 104 ? 2.643 2.904 -13.300 1.00 95.81 104 ARG A O 1
ATOM 882 N N . GLU A 1 105 ? 2.609 4.476 -11.707 1.00 94.06 105 GLU A N 1
ATOM 883 C CA . GLU A 1 105 ? 3.551 5.346 -12.410 1.00 94.06 105 GLU A CA 1
ATOM 884 C C . GLU A 1 105 ? 4.949 4.733 -12.536 1.00 94.06 105 GLU A C 1
ATOM 886 O O . GLU A 1 105 ? 5.594 4.861 -13.581 1.00 94.06 105 GLU A O 1
ATOM 891 N N . ALA A 1 106 ? 5.447 4.099 -11.471 1.00 92.44 106 ALA A N 1
ATOM 892 C CA . ALA A 1 106 ? 6.745 3.435 -11.484 1.00 92.44 106 ALA A CA 1
ATOM 893 C C . ALA A 1 106 ? 6.760 2.263 -12.479 1.00 92.44 106 ALA A C 1
ATOM 895 O O . ALA A 1 106 ? 7.692 2.162 -13.279 1.00 92.44 106 ALA A O 1
ATOM 896 N N . ASP A 1 107 ? 5.704 1.444 -12.487 1.00 94.00 107 ASP A N 1
ATOM 897 C CA . ASP A 1 107 ? 5.504 0.343 -13.432 1.00 94.00 107 ASP A CA 1
ATOM 898 C C . ASP A 1 107 ? 5.510 0.845 -14.882 1.00 94.00 107 ASP A C 1
ATOM 900 O O . ASP A 1 107 ? 6.248 0.317 -15.713 1.00 94.00 107 ASP A O 1
ATOM 904 N N . SER A 1 108 ? 4.765 1.913 -15.184 1.00 94.75 108 SER A N 1
ATOM 905 C CA . SER A 1 108 ? 4.723 2.506 -16.529 1.00 94.75 108 SER A CA 1
ATOM 906 C C . SER A 1 108 ? 6.111 2.953 -17.014 1.00 94.75 108 SER A C 1
ATOM 908 O O . SER A 1 108 ? 6.517 2.667 -18.145 1.00 94.75 108 SER A O 1
ATOM 910 N N . LYS A 1 109 ? 6.894 3.593 -16.135 1.00 92.50 109 LYS A N 1
ATOM 911 C CA . LYS A 1 109 ? 8.259 4.052 -16.447 1.00 92.50 109 LYS A CA 1
ATOM 912 C C . LYS A 1 109 ? 9.210 2.879 -16.716 1.00 92.50 109 LYS A C 1
ATOM 914 O O . LYS A 1 109 ? 10.036 2.973 -17.622 1.00 92.50 109 LYS A O 1
ATOM 919 N N . VAL A 1 110 ? 9.086 1.779 -15.969 1.00 94.75 110 VAL A N 1
ATOM 920 C CA . VAL A 1 110 ? 9.856 0.545 -16.210 1.00 94.75 110 VAL A CA 1
ATOM 921 C C . VAL A 1 110 ? 9.459 -0.083 -17.547 1.00 94.75 110 VAL A C 1
ATOM 923 O O . VAL A 1 110 ? 10.325 -0.312 -18.389 1.00 94.75 110 VAL A O 1
ATOM 926 N N . GLN A 1 111 ? 8.160 -0.257 -17.800 1.00 95.25 111 GLN A N 1
ATOM 927 C CA . GLN A 1 111 ? 7.657 -0.844 -19.047 1.00 95.25 111 GLN A CA 1
ATOM 928 C C . GLN A 1 111 ? 8.094 -0.058 -20.289 1.00 95.25 111 GLN A C 1
ATOM 930 O O . GLN A 1 111 ? 8.375 -0.644 -21.335 1.00 95.25 111 GLN A O 1
ATOM 935 N N . MET A 1 112 ? 8.153 1.273 -20.202 1.00 94.56 112 MET A N 1
ATOM 936 C CA . MET A 1 112 ? 8.638 2.113 -21.298 1.00 94.56 112 MET A CA 1
ATOM 937 C C . MET A 1 112 ? 10.106 1.815 -21.636 1.00 94.56 112 MET A C 1
ATOM 939 O O . MET A 1 112 ? 10.450 1.698 -22.815 1.00 94.56 112 MET A O 1
ATOM 943 N N . LEU A 1 113 ? 10.960 1.664 -20.620 1.00 92.81 113 LEU A N 1
ATOM 944 C CA . LEU A 1 113 ? 12.379 1.350 -20.801 1.00 92.81 113 LEU A CA 1
ATOM 945 C C . LEU A 1 113 ? 12.590 -0.079 -21.313 1.00 92.81 113 LEU A C 1
ATOM 947 O O . LEU A 1 113 ? 13.383 -0.267 -22.231 1.00 92.81 113 LEU A O 1
ATOM 951 N N . GLU A 1 114 ? 11.839 -1.056 -20.805 1.00 93.44 114 GLU A N 1
ATOM 952 C CA . GLU A 1 114 ? 11.885 -2.448 -21.281 1.00 93.44 114 GLU A CA 1
ATOM 953 C C . GLU A 1 114 ? 11.468 -2.547 -22.757 1.00 93.44 114 GLU A C 1
ATOM 955 O O . GLU A 1 114 ? 12.143 -3.181 -23.572 1.00 93.44 114 GLU A O 1
ATOM 960 N N . LYS A 1 115 ? 10.401 -1.840 -23.155 1.00 94.94 115 LYS A N 1
ATOM 961 C CA . LYS A 1 115 ? 9.981 -1.758 -24.565 1.00 94.94 115 LYS A CA 1
ATOM 962 C C . LYS A 1 115 ? 11.048 -1.100 -25.441 1.00 94.94 115 LYS A C 1
ATOM 964 O O . LYS A 1 115 ? 11.254 -1.521 -26.583 1.00 94.94 115 LYS A O 1
ATOM 969 N N . LEU A 1 116 ? 11.723 -0.0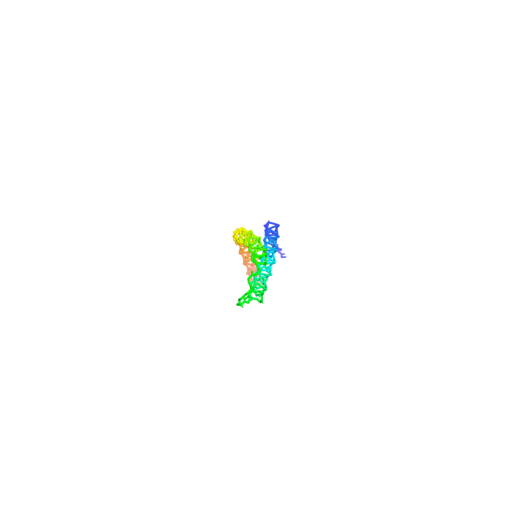63 -24.941 1.00 94.19 116 LEU A N 1
ATOM 970 C CA . LEU A 1 116 ? 12.812 0.597 -25.661 1.00 94.19 116 LEU A CA 1
ATOM 971 C C . LEU A 1 116 ? 14.009 -0.344 -25.845 1.00 94.19 116 LEU A C 1
ATOM 973 O O . LEU A 1 116 ? 14.536 -0.441 -26.955 1.00 94.19 116 LEU A O 1
ATOM 977 N N . GLU A 1 117 ? 14.402 -1.062 -24.795 1.00 93.38 117 GLU A N 1
ATOM 978 C CA . GLU A 1 117 ? 15.459 -2.070 -24.846 1.00 93.38 117 GLU A CA 1
ATOM 979 C C . GLU A 1 117 ? 15.132 -3.153 -25.879 1.00 93.38 117 GLU A C 1
ATOM 981 O O . GLU A 1 117 ? 15.936 -3.425 -26.775 1.00 93.38 117 GLU A O 1
ATOM 986 N N . GLN A 1 118 ? 13.922 -3.715 -25.818 1.00 94.00 118 GLN A N 1
ATOM 987 C CA . GLN A 1 118 ? 13.471 -4.749 -26.746 1.00 94.00 118 GLN A CA 1
ATOM 988 C C . GLN A 1 118 ? 13.542 -4.268 -28.203 1.00 94.00 118 GLN A C 1
ATOM 990 O O . GLN A 1 118 ? 14.043 -4.984 -29.075 1.00 94.00 118 GLN A O 1
ATOM 995 N N . ARG A 1 119 ? 13.101 -3.033 -28.480 1.00 93.88 119 ARG A N 1
ATOM 996 C CA . ARG A 1 119 ? 13.186 -2.424 -29.818 1.00 93.88 119 ARG A CA 1
ATOM 997 C C . ARG A 1 119 ? 14.632 -2.276 -30.287 1.00 93.88 119 ARG A C 1
ATOM 999 O O . ARG A 1 119 ? 14.939 -2.658 -31.418 1.00 93.88 119 ARG A O 1
ATOM 1006 N N . GLN A 1 120 ? 15.524 -1.763 -29.440 1.00 92.94 120 GLN A N 1
ATOM 1007 C CA . GLN A 1 120 ? 16.940 -1.595 -29.785 1.00 92.94 120 GLN A CA 1
ATOM 1008 C C . GLN A 1 120 ? 17.624 -2.943 -30.035 1.00 92.94 120 GLN A C 1
ATOM 1010 O O . GLN A 1 120 ? 18.375 -3.086 -31.002 1.00 92.94 120 GLN A O 1
ATOM 1015 N N . ARG A 1 121 ? 17.307 -3.957 -29.226 1.00 92.31 121 ARG A N 1
ATOM 1016 C CA . ARG A 1 121 ? 17.822 -5.318 -29.392 1.00 92.31 121 ARG A CA 1
ATOM 1017 C C . ARG A 1 121 ? 17.379 -5.929 -30.720 1.00 92.31 121 ARG A C 1
ATOM 1019 O O . ARG A 1 121 ? 18.198 -6.501 -31.439 1.00 92.31 121 ARG A O 1
ATOM 1026 N N . LEU A 1 122 ? 16.107 -5.764 -31.087 1.00 93.12 122 LEU A N 1
ATOM 1027 C CA . LEU A 1 122 ? 15.580 -6.218 -32.378 1.00 93.12 122 LEU A CA 1
ATOM 1028 C C . LEU A 1 122 ? 16.248 -5.498 -33.557 1.00 93.12 122 LEU A C 1
ATOM 1030 O O . LEU A 1 122 ? 16.615 -6.146 -34.537 1.00 93.12 122 LEU A O 1
ATOM 1034 N N . GLN A 1 123 ? 16.446 -4.180 -33.467 1.00 91.62 123 GLN A N 1
ATOM 1035 C CA . GLN A 1 123 ? 17.147 -3.413 -34.501 1.00 91.62 123 GLN A CA 1
ATOM 1036 C C . GLN A 1 123 ? 18.605 -3.853 -34.651 1.00 91.62 123 GLN A C 1
ATOM 1038 O O . GLN A 1 123 ? 19.078 -4.020 -35.774 1.00 91.62 123 GLN A O 1
ATOM 1043 N N . HIS A 1 124 ? 19.307 -4.081 -33.539 1.00 90.50 124 HIS A N 1
ATOM 1044 C CA . HIS A 1 124 ? 20.674 -4.586 -33.555 1.00 90.50 124 HIS A CA 1
ATOM 1045 C C . HIS A 1 124 ? 20.752 -5.963 -34.222 1.00 90.50 124 HIS A C 1
ATOM 1047 O O . HIS A 1 124 ? 21.562 -6.151 -35.127 1.00 90.50 124 HIS A O 1
ATOM 1053 N N . ARG A 1 125 ? 19.854 -6.891 -33.857 1.00 90.69 125 ARG A N 1
ATOM 1054 C CA . ARG A 1 125 ? 19.776 -8.218 -34.486 1.00 90.69 125 ARG A CA 1
ATOM 1055 C C . ARG A 1 125 ? 19.550 -8.112 -35.993 1.00 90.69 125 ARG A C 1
ATOM 1057 O O . ARG A 1 125 ? 20.292 -8.710 -36.756 1.00 90.69 125 ARG A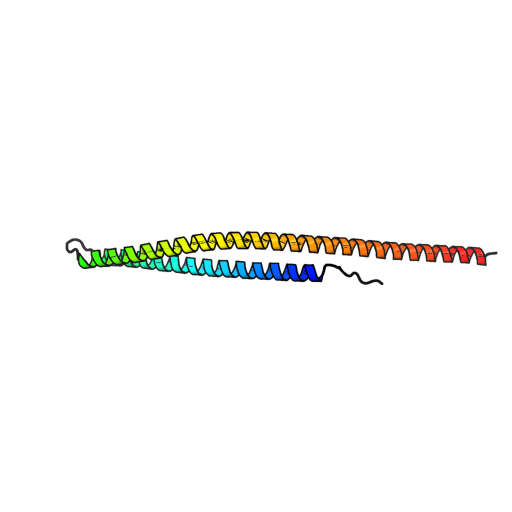 O 1
ATOM 1064 N N . ARG A 1 126 ? 18.591 -7.285 -36.427 1.00 91.81 126 ARG A N 1
ATOM 1065 C CA . ARG A 1 126 ? 18.325 -7.045 -37.858 1.00 91.81 126 ARG A CA 1
ATOM 1066 C C . ARG A 1 126 ? 19.548 -6.491 -38.592 1.00 91.81 126 ARG A C 1
ATOM 1068 O O . ARG A 1 126 ? 19.789 -6.877 -39.728 1.00 91.81 126 ARG A O 1
ATOM 1075 N N . ARG A 1 127 ? 20.314 -5.586 -37.971 1.00 90.25 127 ARG A N 1
ATOM 1076 C CA . ARG A 1 127 ? 21.546 -5.033 -38.562 1.00 90.25 127 ARG A CA 1
ATOM 1077 C C . ARG A 1 127 ? 22.645 -6.083 -38.698 1.00 90.25 127 ARG A C 1
ATOM 1079 O O . ARG A 1 127 ? 23.317 -6.085 -39.721 1.00 90.25 127 ARG A O 1
ATOM 1086 N N . LEU A 1 128 ? 22.819 -6.951 -37.700 1.00 89.50 128 LEU A N 1
ATOM 1087 C 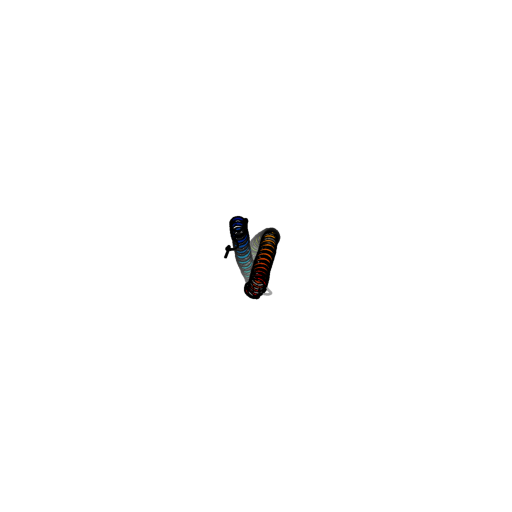CA . LEU A 1 128 ? 23.783 -8.050 -37.779 1.00 89.50 128 LEU A CA 1
ATOM 1088 C C . LEU A 1 128 ? 23.418 -9.026 -38.897 1.00 89.50 128 LEU A C 1
ATOM 1090 O O . LEU A 1 128 ? 24.240 -9.241 -39.776 1.00 89.50 128 LEU A O 1
ATOM 1094 N N . THR A 1 129 ? 22.164 -9.483 -38.950 1.00 89.06 129 THR A N 1
ATOM 1095 C CA . THR A 1 129 ? 21.698 -10.383 -40.016 1.00 89.06 129 THR A CA 1
ATOM 1096 C C . THR A 1 129 ? 21.871 -9.767 -41.405 1.00 89.06 129 THR A C 1
ATOM 1098 O O . THR A 1 129 ? 22.317 -10.440 -42.322 1.00 89.06 129 THR A O 1
ATOM 1101 N N . LYS A 1 130 ? 21.580 -8.467 -41.577 1.00 90.25 130 LYS A N 1
ATOM 1102 C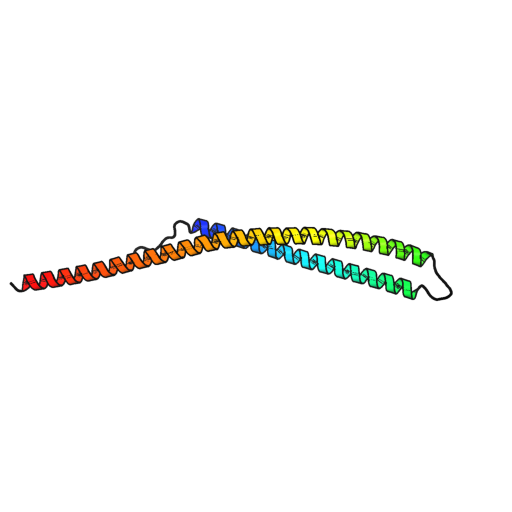 CA . LYS A 1 130 ? 21.817 -7.781 -42.860 1.00 90.25 130 LYS A CA 1
ATOM 1103 C C . LYS A 1 130 ? 23.293 -7.768 -43.261 1.00 90.25 130 LYS A C 1
ATOM 1105 O O . LYS A 1 130 ? 23.589 -7.975 -44.429 1.00 90.25 130 LYS A O 1
ATOM 1110 N N . ARG A 1 131 ? 24.202 -7.521 -42.313 1.00 88.19 131 ARG A N 1
ATOM 1111 C CA . ARG A 1 131 ? 25.651 -7.537 -42.574 1.00 88.19 131 ARG A CA 1
ATOM 1112 C C . ARG A 1 131 ? 26.155 -8.938 -42.896 1.00 88.19 131 ARG A C 1
ATOM 1114 O O . ARG A 1 131 ? 26.989 -9.078 -43.774 1.00 88.19 131 ARG A O 1
ATOM 1121 N N . GLU A 1 132 ? 25.648 -9.951 -42.201 1.00 86.56 132 GLU A N 1
ATOM 1122 C CA . GLU A 1 132 ? 25.978 -11.355 -42.468 1.00 86.56 132 GLU A CA 1
ATOM 1123 C C . GLU A 1 132 ? 25.557 -11.762 -43.883 1.00 86.56 132 GLU A C 1
ATOM 1125 O O . GLU A 1 132 ? 26.365 -12.332 -44.605 1.00 86.56 132 GLU A O 1
ATOM 1130 N N . VAL A 1 133 ? 24.340 -11.400 -44.309 1.00 89.31 133 VAL A N 1
ATOM 1131 C CA . VAL A 1 133 ? 23.867 -11.649 -45.682 1.00 89.31 13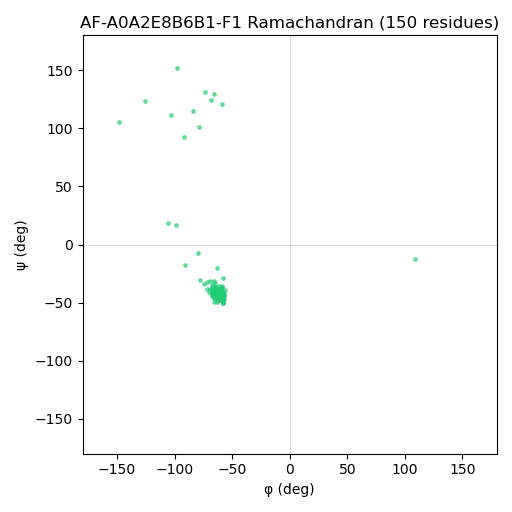3 VAL A CA 1
ATOM 1132 C C . VAL A 1 133 ? 24.731 -10.914 -46.709 1.00 89.31 133 VAL A C 1
ATOM 1134 O O . VAL A 1 133 ? 25.213 -11.549 -47.635 1.00 89.31 133 VAL A O 1
ATOM 1137 N N . GLN A 1 134 ? 25.014 -9.621 -46.504 1.00 87.06 134 GLN A N 1
ATOM 1138 C CA . GLN A 1 134 ? 25.895 -8.855 -47.400 1.00 87.06 134 GLN A CA 1
ATOM 1139 C C . GLN A 1 134 ? 27.284 -9.490 -47.539 1.00 87.06 134 GLN A C 1
ATOM 1141 O O . GLN A 1 134 ? 27.790 -9.615 -48.645 1.00 87.06 134 GLN A O 1
ATOM 1146 N N . MET A 1 135 ? 27.885 -9.944 -46.434 1.00 85.12 135 MET A N 1
ATOM 1147 C CA . MET A 1 135 ? 29.183 -10.623 -46.479 1.00 85.12 135 MET A CA 1
ATOM 1148 C C . MET A 1 135 ? 29.131 -11.937 -47.268 1.00 85.12 135 MET A C 1
ATOM 1150 O O . MET A 1 135 ? 30.094 -12.263 -47.957 1.00 85.12 135 MET A O 1
ATOM 1154 N N . LEU A 1 136 ? 28.036 -12.697 -47.174 1.00 85.12 136 LEU A N 1
ATOM 1155 C CA . LEU A 1 136 ? 27.856 -13.917 -47.963 1.00 85.12 136 LEU A CA 1
ATOM 1156 C C . LEU A 1 136 ? 27.698 -13.597 -49.454 1.00 85.12 136 LEU A C 1
ATOM 1158 O O . LEU A 1 136 ? 28.363 -14.231 -50.273 1.00 85.12 136 LEU A O 1
ATOM 1162 N N . ASP A 1 137 ? 26.890 -12.591 -49.793 1.00 84.75 137 ASP A N 1
ATOM 1163 C CA . ASP A 1 137 ? 26.698 -12.139 -51.173 1.00 84.75 137 ASP A CA 1
ATOM 1164 C C . ASP A 1 137 ? 28.039 -11.682 -51.780 1.00 84.75 137 ASP A C 1
ATOM 1166 O O . ASP A 1 137 ? 28.440 -12.182 -52.834 1.00 84.75 137 ASP A O 1
ATOM 1170 N N . ASP A 1 138 ? 28.808 -10.854 -51.066 1.00 81.06 138 ASP A N 1
ATOM 1171 C CA . ASP A 1 138 ? 30.133 -10.382 -51.496 1.00 81.06 138 ASP A CA 1
ATOM 1172 C C . ASP A 1 138 ? 31.132 -11.539 -51.698 1.00 81.06 138 ASP A C 1
ATOM 1174 O O . ASP A 1 138 ? 31.902 -11.552 -52.666 1.00 81.06 138 ASP A O 1
ATOM 1178 N N . MET A 1 139 ? 31.117 -12.551 -50.819 1.00 82.19 139 MET A N 1
ATOM 1179 C CA . MET A 1 139 ? 31.954 -13.749 -50.964 1.00 82.19 139 MET A CA 1
ATOM 1180 C C . MET A 1 139 ? 31.557 -14.589 -52.183 1.00 82.19 139 MET A C 1
ATOM 1182 O O . MET A 1 139 ? 32.434 -15.110 -52.877 1.00 82.19 139 MET A O 1
ATOM 1186 N N . THR A 1 140 ? 30.257 -14.735 -52.460 1.00 81.38 140 THR A N 1
ATOM 1187 C CA . THR A 1 140 ? 29.782 -15.468 -53.645 1.00 81.38 140 THR A CA 1
ATOM 1188 C C . THR A 1 140 ? 30.132 -14.741 -54.941 1.00 81.38 140 THR A C 1
ATOM 1190 O O . THR A 1 140 ? 30.654 -15.375 -55.860 1.00 81.38 140 THR A O 1
ATOM 1193 N N . ALA A 1 141 ? 29.958 -13.416 -54.982 1.00 76.75 141 ALA A N 1
ATOM 1194 C CA . ALA A 1 141 ? 30.325 -12.581 -56.120 1.00 76.75 141 ALA A CA 1
ATOM 1195 C C . ALA A 1 141 ? 31.838 -12.623 -56.389 1.00 76.75 141 ALA A C 1
ATOM 1197 O O . ALA A 1 141 ? 32.261 -12.818 -57.526 1.00 76.75 141 ALA A O 1
ATOM 1198 N N . SER A 1 142 ? 32.665 -12.535 -55.340 1.00 74.94 142 SER A N 1
ATOM 1199 C CA . SER A 1 142 ? 34.128 -12.615 -55.471 1.00 74.94 142 SER A CA 1
ATOM 1200 C C . SER A 1 142 ? 34.594 -13.977 -56.000 1.00 74.94 142 SER A C 1
ATOM 1202 O O . SER A 1 142 ? 35.490 -14.044 -56.838 1.00 74.94 142 SER A O 1
ATOM 1204 N N . ARG A 1 143 ? 33.965 -15.077 -55.559 1.00 70.38 143 ARG A N 1
ATOM 1205 C CA . ARG A 1 143 ? 34.268 -16.424 -56.074 1.00 70.38 143 ARG A CA 1
ATOM 1206 C C . ARG A 1 143 ? 33.864 -16.593 -57.537 1.00 70.38 143 ARG A C 1
ATOM 1208 O O . ARG A 1 143 ? 34.636 -17.163 -58.298 1.00 70.38 143 ARG A O 1
ATOM 1215 N N . GLN A 1 144 ? 32.691 -16.100 -57.938 1.00 69.38 144 GLN A N 1
ATOM 1216 C CA . GLN A 1 144 ? 32.272 -16.127 -59.343 1.00 69.38 144 GLN A CA 1
ATOM 1217 C C . GLN A 1 144 ? 33.215 -15.314 -60.231 1.00 69.38 144 GLN A C 1
ATOM 1219 O O . GLN A 1 144 ? 33.587 -15.781 -61.302 1.00 69.38 144 GLN A O 1
ATOM 1224 N N . ASN A 1 145 ? 33.646 -14.139 -59.770 1.00 65.69 145 ASN A N 1
ATOM 1225 C CA . ASN A 1 145 ? 34.563 -13.298 -60.532 1.00 65.69 145 ASN A CA 1
ATOM 1226 C C . ASN A 1 145 ? 35.932 -13.979 -60.725 1.00 65.69 145 ASN A C 1
ATOM 1228 O O . ASN A 1 145 ? 36.461 -13.968 -61.832 1.00 65.69 145 ASN A O 1
ATOM 1232 N N . ASN A 1 146 ? 36.448 -14.659 -59.693 1.00 64.25 146 ASN A N 1
ATOM 1233 C CA . ASN A 1 146 ? 37.695 -15.428 -59.793 1.00 64.25 146 ASN A CA 1
ATOM 1234 C C . ASN A 1 146 ? 37.579 -16.653 -60.723 1.00 64.25 146 ASN A C 1
ATOM 1236 O O . ASN A 1 146 ? 38.507 -16.948 -61.469 1.00 64.25 146 ASN A O 1
ATOM 1240 N N . LEU A 1 147 ? 36.432 -17.344 -60.738 1.00 61.78 147 LEU A N 1
ATOM 1241 C CA . LEU A 1 147 ? 36.182 -18.461 -61.664 1.00 61.78 147 LEU A CA 1
ATOM 1242 C C . LEU A 1 147 ? 36.123 -18.005 -63.135 1.00 61.78 147 LEU A C 1
ATOM 1244 O O . LEU A 1 147 ? 36.513 -18.752 -64.030 1.00 61.78 147 LEU A O 1
ATOM 1248 N N . ILE A 1 148 ? 35.659 -16.778 -63.394 1.00 59.97 148 ILE A N 1
ATOM 1249 C CA . ILE A 1 148 ? 35.618 -16.187 -64.740 1.00 59.97 148 ILE A CA 1
ATOM 1250 C C . ILE A 1 148 ? 37.022 -15.764 -65.201 1.00 59.97 148 ILE A C 1
ATOM 1252 O O . ILE A 1 148 ? 37.326 -15.870 -66.389 1.00 59.97 148 ILE A O 1
ATOM 1256 N N . THR A 1 149 ? 37.888 -15.315 -64.289 1.00 58.31 149 THR A N 1
ATOM 1257 C CA . THR A 1 149 ? 39.268 -14.925 -64.621 1.00 58.31 149 THR A CA 1
ATOM 1258 C C . THR A 1 149 ? 40.217 -16.108 -64.809 1.00 58.31 149 THR A C 1
ATOM 1260 O O . THR A 1 149 ? 41.111 -15.995 -65.637 1.00 58.31 149 THR A O 1
ATOM 1263 N N . ASP A 1 150 ? 40.003 -17.237 -64.125 1.00 53.97 150 ASP A N 1
ATOM 1264 C CA . ASP A 1 150 ? 40.807 -18.467 -64.301 1.00 53.97 150 ASP A CA 1
ATOM 1265 C C . ASP A 1 150 ? 40.406 -19.295 -65.543 1.00 53.97 150 ASP A C 1
ATOM 1267 O O . ASP A 1 150 ? 41.072 -20.268 -65.889 1.00 53.97 150 ASP A O 1
ATOM 1271 N N . SER A 1 151 ? 39.322 -18.920 -66.231 1.00 52.56 151 SER A N 1
ATOM 1272 C CA . SER A 1 151 ? 38.824 -19.594 -67.444 1.00 52.56 151 SER A CA 1
ATOM 1273 C C . SER A 1 151 ? 39.248 -18.900 -68.754 1.00 52.56 151 SER A C 1
ATOM 1275 O O . SER A 1 151 ? 38.622 -19.128 -69.792 1.00 52.56 151 SER A O 1
ATOM 1277 N N . ARG A 1 152 ? 40.261 -18.022 -68.718 1.00 45.81 152 ARG A N 1
ATOM 1278 C CA . ARG A 1 152 ? 40.807 -17.302 -69.881 1.00 45.81 152 ARG A CA 1
ATOM 1279 C C . ARG A 1 152 ? 42.272 -17.621 -70.128 1.00 45.81 152 ARG A C 1
ATOM 1281 O O . ARG A 1 152 ? 43.036 -17.650 -69.144 1.00 45.81 152 ARG A O 1
#

Radius of gyration: 36.3 Å; Cα contacts (8 Å, |Δi|>4): 50; chains: 1; bounding box: 79×28×110 Å